Protein AF-A0A124GTF6-F1 (afdb_monomer)

Nearest PDB structures (foldseek):
  7wtx-assembly1_K  TM=6.155E-01  e=4.241E-01  Homo sapiens
  6mzf-assembly1_L  TM=5.228E-01  e=5.129E-01  Lachancea kluyveri NRRL Y-12651
  1z5h-assembly1_A  TM=6.023E-01  e=8.654E-01  Thermoplasma acidophilum
  7wtu-assembly1_K  TM=6.164E-01  e=1.266E+00  Homo sapiens
  4buj-assembly2_F  TM=3.694E-01  e=4.571E+00  Saccharomyces cerevisiae S288C

pLDDT: mean 88.96, std 11.16, range [51.25, 98.44]

Organism: Penicillium freii (NCBI:txid48697)

Structure (mmCIF, N/CA/C/O backbone):
data_AF-A0A124GTF6-F1
#
_entry.id   AF-A0A124GTF6-F1
#
loop_
_atom_site.group_PDB
_atom_site.id
_atom_site.type_symbol
_atom_site.label_atom_id
_atom_site.label_alt_id
_atom_site.label_comp_id
_atom_site.label_asym_id
_atom_site.label_entity_id
_atom_site.label_seq_id
_atom_site.pdbx_PDB_ins_code
_atom_site.Cartn_x
_atom_site.Cartn_y
_atom_site.Cartn_z
_atom_site.occupancy
_atom_site.B_iso_or_equiv
_atom_site.auth_seq_id
_atom_site.auth_comp_id
_atom_site.auth_asym_id
_atom_site.auth_atom_id
_atom_site.pdbx_PDB_model_num
ATOM 1 N N . MET A 1 1 ? 4.659 -17.874 -13.806 1.00 63.16 1 MET A N 1
ATOM 2 C CA . MET A 1 1 ? 4.445 -17.520 -15.227 1.00 63.16 1 MET A CA 1
ATOM 3 C C . MET A 1 1 ? 5.607 -16.663 -15.701 1.00 63.16 1 MET A C 1
ATOM 5 O O . MET A 1 1 ? 6.016 -15.785 -14.949 1.00 63.16 1 MET A O 1
ATOM 9 N N . VAL A 1 2 ? 6.122 -16.889 -16.915 1.00 73.25 2 VAL A N 1
ATOM 10 C CA . VAL A 1 2 ? 7.322 -16.196 -17.440 1.00 73.25 2 VAL A CA 1
ATOM 11 C C . VAL A 1 2 ? 7.150 -14.669 -17.423 1.00 73.25 2 VAL A C 1
ATOM 13 O O . VAL A 1 2 ? 7.979 -13.964 -16.869 1.00 73.25 2 VAL A O 1
ATOM 16 N N . PHE A 1 3 ? 5.992 -14.162 -17.856 1.00 76.75 3 PHE A N 1
ATOM 17 C CA . PHE A 1 3 ? 5.715 -12.721 -17.892 1.00 76.75 3 PHE A CA 1
ATOM 18 C C . PHE A 1 3 ? 5.770 -12.017 -16.520 1.00 76.75 3 PHE A C 1
ATOM 20 O O . PHE A 1 3 ? 6.395 -10.967 -16.383 1.00 76.75 3 PHE A O 1
ATOM 27 N N . LEU A 1 4 ? 5.160 -12.594 -15.474 1.00 75.25 4 LEU A N 1
ATOM 28 C CA . LEU A 1 4 ? 5.229 -12.031 -14.114 1.00 75.25 4 LEU A CA 1
ATOM 29 C C . LEU A 1 4 ? 6.653 -12.074 -13.549 1.00 75.25 4 LEU A C 1
ATOM 31 O O . LEU A 1 4 ? 7.034 -11.207 -12.758 1.00 75.25 4 LEU A O 1
ATOM 35 N N . GLN A 1 5 ? 7.439 -13.079 -13.939 1.00 78.56 5 GLN A N 1
ATOM 36 C CA . GLN A 1 5 ? 8.843 -13.188 -13.555 1.00 78.56 5 GLN A CA 1
ATOM 37 C C . GLN A 1 5 ? 9.682 -12.111 -14.245 1.00 78.56 5 GLN A C 1
ATOM 39 O O . GLN A 1 5 ? 10.441 -11.432 -13.555 1.00 78.56 5 GLN A O 1
ATOM 44 N N . ASP A 1 6 ? 9.483 -11.892 -15.545 1.00 82.50 6 ASP A N 1
ATOM 45 C CA . ASP A 1 6 ? 10.174 -10.858 -16.322 1.00 82.50 6 ASP A CA 1
ATOM 46 C C . ASP A 1 6 ? 9.870 -9.460 -15.778 1.00 82.50 6 ASP A C 1
ATOM 48 O O . ASP A 1 6 ? 10.782 -8.688 -15.485 1.00 82.50 6 ASP A O 1
ATOM 52 N N . ILE A 1 7 ? 8.592 -9.164 -15.523 1.00 78.69 7 ILE A N 1
ATOM 53 C CA . ILE A 1 7 ? 8.175 -7.904 -14.897 1.00 78.69 7 ILE A CA 1
ATOM 54 C C . ILE A 1 7 ? 8.783 -7.737 -13.507 1.00 78.69 7 ILE A C 1
ATOM 56 O O . ILE A 1 7 ? 9.235 -6.649 -13.156 1.00 78.69 7 ILE A O 1
ATOM 60 N N . SER A 1 8 ? 8.812 -8.803 -12.705 1.00 82.62 8 SER A N 1
ATOM 61 C CA . SER A 1 8 ? 9.432 -8.753 -11.378 1.00 82.62 8 SER A CA 1
ATOM 62 C C . SER A 1 8 ? 10.931 -8.452 -11.459 1.00 82.62 8 SER A C 1
ATOM 64 O O . SER A 1 8 ? 11.455 -7.764 -10.584 1.00 82.62 8 SER A O 1
ATOM 66 N N . THR A 1 9 ? 11.617 -8.957 -12.486 1.00 86.00 9 THR A N 1
ATOM 67 C CA . THR A 1 9 ? 13.033 -8.665 -12.754 1.00 86.00 9 THR A CA 1
ATOM 68 C C . THR A 1 9 ? 13.215 -7.202 -13.143 1.00 86.00 9 THR A C 1
ATOM 70 O O . THR A 1 9 ? 13.949 -6.488 -12.466 1.00 86.00 9 THR A O 1
ATOM 73 N N . VAL A 1 10 ? 12.453 -6.714 -14.130 1.00 81.19 10 VAL A N 1
ATOM 74 C CA . VAL A 1 10 ? 12.504 -5.307 -14.565 1.00 81.19 10 VAL A CA 1
ATOM 75 C C . VAL A 1 10 ? 12.216 -4.358 -13.404 1.00 81.19 10 VAL A C 1
ATOM 77 O O . VAL A 1 10 ? 12.938 -3.379 -13.223 1.00 81.19 10 VAL A O 1
ATOM 80 N N . LEU A 1 11 ? 11.200 -4.652 -12.587 1.00 80.38 11 LEU A N 1
ATOM 81 C CA . LEU A 1 11 ? 10.922 -3.882 -11.379 1.00 80.38 11 LEU A CA 1
ATOM 82 C C . LEU A 1 11 ? 12.146 -3.849 -10.472 1.00 80.38 11 LEU A C 1
ATOM 84 O O . LEU A 1 11 ? 12.614 -2.763 -10.150 1.00 80.38 11 LEU A O 1
ATOM 88 N N . SER A 1 12 ? 12.660 -5.023 -10.088 1.00 84.31 12 SER A N 1
ATOM 89 C CA . SER A 1 12 ? 13.793 -5.168 -9.169 1.00 84.31 12 SER A CA 1
ATOM 90 C C . SER A 1 12 ? 15.008 -4.347 -9.603 1.00 84.31 12 SER A C 1
ATOM 92 O O . SER A 1 12 ? 15.615 -3.680 -8.765 1.00 84.31 12 SER A O 1
ATOM 94 N N . ASP A 1 13 ? 15.321 -4.348 -10.896 1.00 86.50 13 ASP A N 1
ATOM 95 C CA . ASP A 1 13 ? 16.493 -3.659 -11.440 1.00 86.50 13 ASP A CA 1
ATOM 96 C C . ASP A 1 13 ? 16.327 -2.131 -11.436 1.00 86.50 13 ASP A C 1
ATOM 98 O O . ASP A 1 13 ? 17.307 -1.397 -11.325 1.00 86.50 13 ASP A O 1
ATOM 102 N N . ASN A 1 14 ? 15.086 -1.635 -11.478 1.00 82.06 14 ASN A N 1
ATOM 103 C CA . ASN A 1 14 ? 14.778 -0.215 -11.661 1.00 82.06 14 ASN A CA 1
ATOM 104 C C . ASN A 1 14 ? 14.181 0.480 -10.422 1.00 82.06 14 ASN A C 1
ATOM 106 O O . ASN A 1 14 ? 13.886 1.673 -10.476 1.00 82.06 14 ASN A O 1
ATOM 110 N N . LEU A 1 15 ? 14.031 -0.207 -9.27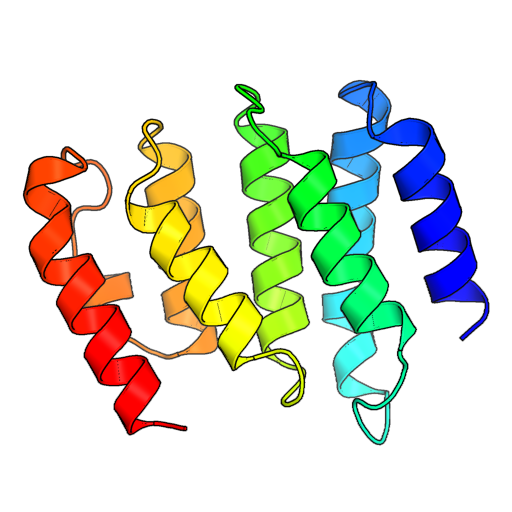7 1.00 80.75 15 LEU A N 1
ATOM 111 C CA . LEU A 1 15 ? 13.389 0.358 -8.070 1.00 80.75 15 LEU A CA 1
ATOM 112 C C . LEU A 1 15 ? 14.070 1.619 -7.502 1.00 80.75 15 LEU A C 1
ATOM 114 O O . LEU A 1 15 ? 13.468 2.346 -6.706 1.00 80.75 15 LEU A O 1
ATOM 118 N N . HIS A 1 16 ? 15.328 1.868 -7.854 1.00 83.44 16 HIS A N 1
ATOM 119 C CA . HIS A 1 16 ? 16.125 2.956 -7.296 1.00 83.44 16 HIS A CA 1
ATOM 120 C C . HIS A 1 16 ? 15.858 4.317 -7.964 1.00 83.44 16 HIS A C 1
ATOM 122 O O . HIS A 1 16 ? 16.064 5.342 -7.320 1.00 83.44 16 HIS A O 1
ATOM 128 N N . ASP A 1 17 ? 15.338 4.349 -9.194 1.00 87.94 17 ASP A N 1
ATOM 129 C CA . ASP A 1 17 ? 15.050 5.582 -9.937 1.00 87.94 17 ASP A CA 1
ATOM 130 C C . ASP A 1 17 ? 13.536 5.793 -10.072 1.00 87.94 17 ASP A C 1
ATOM 132 O O . ASP A 1 17 ? 12.835 4.993 -10.689 1.00 87.94 17 ASP A O 1
ATOM 136 N N . ASP A 1 18 ? 13.022 6.890 -9.508 1.00 86.62 18 ASP A N 1
ATOM 137 C CA . ASP A 1 18 ? 11.595 7.243 -9.545 1.00 86.62 18 ASP A CA 1
ATOM 138 C C . ASP A 1 18 ? 11.010 7.298 -10.961 1.00 86.62 18 ASP A C 1
ATOM 140 O O . ASP A 1 18 ? 9.850 6.927 -11.154 1.00 86.62 18 ASP A O 1
ATOM 144 N N . ARG A 1 19 ? 11.807 7.711 -11.954 1.00 87.94 19 ARG A N 1
ATOM 145 C CA . ARG A 1 19 ? 11.363 7.857 -13.350 1.00 87.94 19 ARG A CA 1
ATOM 146 C C . ARG A 1 19 ? 10.986 6.522 -13.982 1.00 87.94 19 ARG A C 1
ATOM 148 O O . ARG A 1 19 ? 10.169 6.500 -14.896 1.00 87.94 19 ARG A O 1
ATOM 155 N N . PHE A 1 20 ? 11.563 5.431 -13.486 1.00 85.75 20 PHE A N 1
ATOM 156 C CA . PHE A 1 20 ? 11.288 4.076 -13.956 1.00 85.75 20 PHE A CA 1
ATOM 157 C C . PHE A 1 20 ? 10.427 3.298 -12.962 1.00 85.75 20 PHE A C 1
ATOM 159 O O . PHE A 1 20 ? 9.491 2.610 -13.366 1.00 85.75 20 PHE A O 1
ATOM 166 N N . ALA A 1 21 ? 10.689 3.443 -11.661 1.00 85.25 21 ALA A N 1
ATOM 167 C CA . ALA A 1 21 ? 9.976 2.725 -10.615 1.00 85.25 21 ALA A CA 1
ATOM 168 C C . ALA A 1 21 ? 8.480 3.062 -10.594 1.00 85.25 21 ALA A C 1
ATOM 170 O O . ALA A 1 21 ? 7.667 2.151 -10.467 1.00 85.25 21 ALA A O 1
ATOM 171 N N . ILE A 1 22 ? 8.100 4.340 -10.733 1.00 91.06 22 ILE A N 1
ATOM 172 C CA . ILE A 1 22 ? 6.685 4.737 -10.671 1.00 91.06 22 ILE A CA 1
ATOM 173 C C . ILE A 1 22 ? 5.906 4.154 -11.860 1.00 91.06 22 ILE A C 1
ATOM 175 O O . ILE A 1 22 ? 4.981 3.379 -11.602 1.00 91.06 22 ILE A O 1
ATOM 179 N N . PRO A 1 23 ? 6.289 4.400 -13.134 1.00 90.19 23 PRO A N 1
ATOM 180 C CA . PRO A 1 23 ? 5.556 3.832 -14.266 1.00 90.19 23 PRO A CA 1
ATOM 181 C C . PRO A 1 23 ? 5.546 2.303 -14.264 1.00 90.19 23 PRO A C 1
ATOM 183 O O . PRO A 1 23 ? 4.534 1.698 -14.605 1.00 90.19 23 PRO A O 1
ATOM 186 N N . ALA A 1 24 ? 6.642 1.660 -13.846 1.00 87.62 24 ALA A N 1
ATOM 187 C CA . ALA A 1 24 ? 6.700 0.204 -13.779 1.00 87.62 24 ALA A CA 1
ATOM 188 C C . ALA A 1 24 ? 5.723 -0.360 -12.734 1.00 87.62 24 ALA A C 1
ATOM 190 O O . ALA A 1 24 ? 5.009 -1.319 -13.025 1.00 87.62 24 ALA A O 1
ATOM 191 N N . VAL A 1 25 ? 5.645 0.237 -11.538 1.00 89.25 25 VAL A N 1
ATOM 192 C CA . VAL A 1 25 ? 4.700 -0.188 -10.490 1.00 89.25 25 VAL A CA 1
ATOM 193 C C . VAL A 1 25 ? 3.251 0.070 -10.915 1.00 89.25 25 VAL A C 1
ATOM 195 O O . VAL A 1 25 ? 2.390 -0.774 -10.672 1.00 89.25 25 VAL A O 1
ATOM 198 N N . GLU A 1 26 ? 2.966 1.184 -11.592 1.00 91.06 26 GLU A N 1
ATOM 199 C CA . GLU A 1 26 ? 1.625 1.452 -12.131 1.00 91.06 26 GLU A CA 1
ATOM 200 C C . GLU A 1 26 ? 1.228 0.465 -13.229 1.00 91.06 26 GLU A C 1
ATOM 202 O O . GLU A 1 26 ? 0.109 -0.050 -13.222 1.00 91.06 26 GLU A O 1
ATOM 207 N N . PHE A 1 27 ? 2.151 0.146 -14.136 1.00 88.00 27 PHE A N 1
ATOM 208 C CA . PHE A 1 27 ? 1.922 -0.851 -15.176 1.00 88.00 27 PHE A CA 1
ATOM 209 C C . PHE A 1 27 ? 1.651 -2.235 -14.578 1.00 88.00 27 PHE A C 1
ATOM 211 O O . PHE A 1 27 ? 0.728 -2.927 -15.001 1.00 88.00 27 PHE A O 1
ATOM 218 N N . VAL A 1 28 ? 2.393 -2.613 -13.537 1.00 86.94 28 VAL A N 1
ATOM 219 C CA . VAL A 1 28 ? 2.137 -3.836 -12.770 1.00 86.94 28 VAL A CA 1
ATOM 220 C C . VAL A 1 28 ? 0.746 -3.834 -12.146 1.00 86.94 28 VAL A C 1
ATOM 222 O O . VAL A 1 28 ? 0.049 -4.841 -12.250 1.00 86.94 28 VAL A O 1
ATOM 225 N N . ALA A 1 29 ? 0.329 -2.729 -11.521 1.00 89.25 29 ALA A N 1
ATOM 226 C CA . ALA A 1 29 ? -1.008 -2.621 -10.941 1.00 89.25 29 ALA A CA 1
ATOM 227 C C . ALA A 1 29 ? -2.084 -2.861 -12.006 1.00 89.25 29 ALA A C 1
ATOM 229 O O . ALA A 1 29 ? -2.954 -3.705 -11.812 1.00 89.25 29 ALA A O 1
ATOM 230 N N . PHE A 1 30 ? -1.967 -2.179 -13.149 1.00 88.75 30 PHE A N 1
ATOM 231 C CA . PHE A 1 30 ? -2.882 -2.321 -14.281 1.00 88.75 30 PHE A CA 1
ATOM 232 C C . PHE A 1 30 ? -2.945 -3.759 -14.809 1.00 88.75 30 PHE A C 1
ATOM 234 O O . PHE A 1 30 ? -4.032 -4.296 -15.027 1.00 88.75 30 PHE A O 1
ATOM 241 N N . LEU A 1 31 ? -1.787 -4.398 -14.994 1.00 85.62 31 LEU A N 1
ATOM 242 C CA . LEU A 1 31 ? -1.717 -5.766 -15.495 1.00 85.62 31 LEU A CA 1
ATOM 243 C C . LEU A 1 31 ? -2.361 -6.756 -14.534 1.00 85.62 31 LEU A C 1
ATOM 245 O O . LEU A 1 31 ? -3.170 -7.565 -14.966 1.00 85.62 31 LEU A O 1
ATOM 249 N N . ILE A 1 32 ? -2.027 -6.691 -13.243 1.00 82.50 32 ILE A N 1
ATOM 250 C CA . ILE A 1 32 ? -2.619 -7.583 -12.241 1.00 82.50 32 ILE 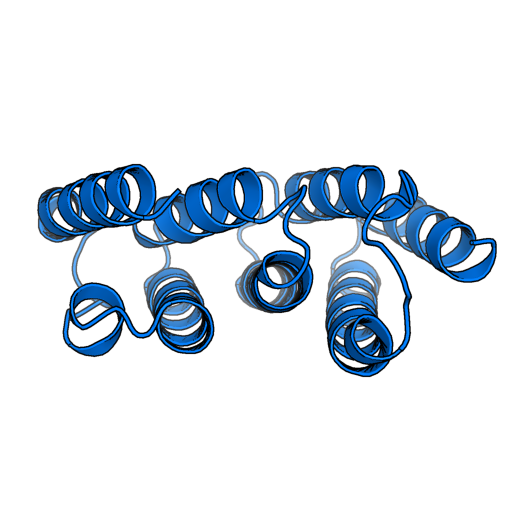A CA 1
ATOM 251 C C . ILE A 1 32 ? -4.136 -7.378 -12.198 1.00 82.50 32 ILE A C 1
ATOM 253 O O . ILE A 1 32 ? -4.880 -8.356 -12.237 1.00 82.50 32 ILE A O 1
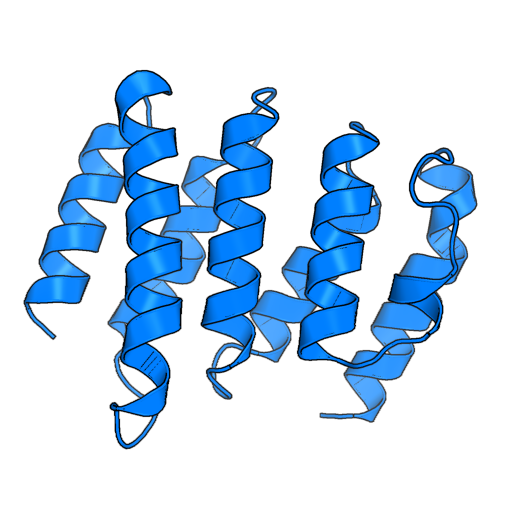ATOM 257 N N . ASP A 1 33 ? -4.594 -6.125 -12.159 1.00 83.75 33 ASP A N 1
ATOM 258 C CA . ASP A 1 33 ? -6.017 -5.795 -12.066 1.00 83.75 33 ASP A CA 1
ATOM 259 C C . ASP A 1 33 ? -6.818 -6.302 -13.276 1.00 83.75 33 ASP A 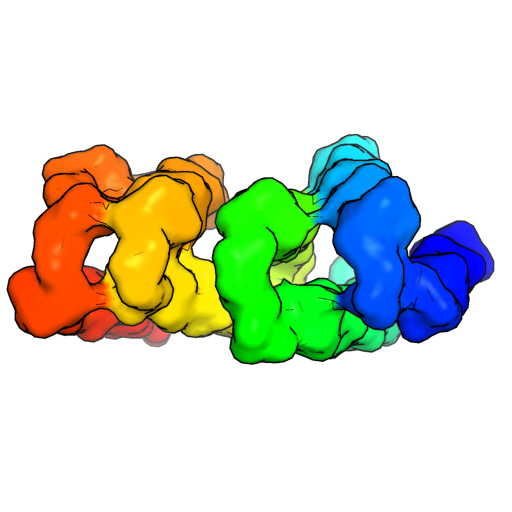C 1
ATOM 261 O O . ASP A 1 33 ? -7.939 -6.784 -13.121 1.00 83.75 33 ASP A O 1
ATOM 265 N N . SER A 1 34 ? -6.203 -6.279 -14.462 1.00 81.31 34 SER A N 1
ATOM 266 C CA . SER A 1 34 ? -6.793 -6.779 -15.711 1.00 81.31 34 SER A CA 1
ATOM 267 C C . SER A 1 34 ? -6.705 -8.303 -15.868 1.00 81.31 34 SER A C 1
ATOM 269 O O . SER A 1 34 ? -7.448 -8.880 -16.660 1.00 81.31 34 SER A O 1
ATOM 271 N N . TYR A 1 35 ? -5.779 -8.962 -15.165 1.00 71.12 35 TYR A N 1
ATOM 272 C CA . TYR A 1 35 ? -5.385 -10.351 -15.436 1.00 71.12 35 TYR A CA 1
ATOM 273 C C . TYR A 1 35 ? -5.826 -11.351 -14.357 1.00 71.12 35 TYR A C 1
ATOM 275 O O . TYR A 1 35 ? -6.086 -12.508 -14.685 1.00 71.12 35 TYR A O 1
ATOM 283 N N . ILE A 1 36 ? -5.973 -10.934 -13.089 1.00 65.75 36 ILE A N 1
ATOM 284 C CA . ILE A 1 36 ? -6.455 -11.807 -11.995 1.00 65.75 36 ILE A CA 1
ATOM 285 C C . ILE A 1 36 ? -7.773 -12.532 -12.324 1.00 65.75 36 ILE A C 1
ATOM 287 O O . ILE A 1 36 ? -7.847 -13.722 -12.017 1.00 65.75 36 ILE A O 1
ATOM 291 N N . PRO A 1 37 ? -8.783 -11.915 -12.976 1.00 60.44 37 PRO A N 1
ATOM 292 C CA . PRO A 1 37 ? -10.041 -12.604 -13.283 1.00 60.44 37 PRO A CA 1
ATOM 293 C C . PRO A 1 37 ? -9.899 -13.837 -14.195 1.00 60.44 37 PRO A C 1
ATOM 295 O O . PRO A 1 37 ? -10.863 -14.576 -14.370 1.00 60.44 37 PRO A O 1
ATOM 298 N N . VAL A 1 38 ? -8.726 -14.046 -14.805 1.00 59.62 38 VAL A N 1
ATOM 299 C CA . VAL A 1 38 ? -8.479 -15.061 -15.841 1.00 59.62 38 VAL A CA 1
ATOM 300 C C . VAL A 1 38 ? -7.611 -16.225 -15.334 1.00 59.62 38 VAL A C 1
ATOM 302 O O . VAL A 1 38 ? -7.485 -17.229 -16.032 1.00 59.62 38 VAL A O 1
ATOM 305 N N . ILE A 1 39 ? -7.022 -16.145 -14.131 1.00 57.81 39 ILE A N 1
ATOM 306 C CA . ILE A 1 39 ? -6.154 -17.211 -13.601 1.00 57.81 39 ILE A CA 1
ATOM 307 C C . ILE A 1 39 ? -6.963 -18.171 -12.715 1.00 57.81 39 ILE A C 1
ATOM 309 O O . ILE A 1 39 ? -7.433 -17.764 -11.651 1.00 57.81 39 ILE A O 1
ATOM 313 N N . PRO A 1 40 ? -7.063 -19.461 -13.079 1.00 52.16 40 PRO A N 1
ATOM 314 C CA . PRO A 1 40 ? -7.518 -20.494 -12.163 1.00 52.16 40 PRO A CA 1
ATOM 315 C C . PRO A 1 40 ? -6.447 -20.697 -11.083 1.00 52.16 40 PRO A C 1
ATOM 317 O O . PRO A 1 40 ? -5.307 -21.025 -11.399 1.00 52.16 40 PRO A O 1
ATOM 320 N N . GLU A 1 41 ? -6.833 -20.504 -9.825 1.00 55.16 41 GLU A N 1
ATOM 321 C CA . GLU A 1 41 ? -6.065 -20.809 -8.609 1.00 55.16 41 GLU A CA 1
ATOM 322 C C . GLU A 1 41 ? -4.830 -19.920 -8.337 1.00 55.16 41 GLU A C 1
ATOM 324 O O . GLU A 1 41 ? -3.778 -19.991 -8.973 1.00 55.16 41 GLU A O 1
ATOM 329 N N . GLY A 1 42 ? -4.953 -19.083 -7.298 1.00 56.62 42 GLY A N 1
ATOM 330 C CA . GLY A 1 42 ? -3.949 -18.145 -6.783 1.00 56.62 42 GLY A CA 1
ATOM 331 C C . GLY A 1 42 ? -2.731 -18.789 -6.105 1.00 56.62 42 GLY A C 1
ATOM 332 O O . GLY A 1 42 ? -2.397 -18.438 -4.968 1.00 56.62 42 GLY A O 1
ATOM 333 N N . LEU A 1 43 ? -2.057 -19.708 -6.803 1.00 60.16 43 LEU A N 1
ATOM 334 C CA . LEU A 1 43 ? -0.888 -20.449 -6.320 1.00 60.16 43 LEU A CA 1
ATOM 335 C C . LEU A 1 43 ? 0.446 -20.062 -6.978 1.00 60.16 43 LEU A C 1
ATOM 337 O O . LEU A 1 43 ? 1.469 -20.622 -6.586 1.00 60.16 43 LEU A O 1
ATOM 341 N N . ASP A 1 44 ? 0.496 -19.122 -7.934 1.00 74.81 44 ASP A N 1
ATOM 342 C CA . ASP A 1 44 ? 1.782 -18.727 -8.533 1.00 74.81 44 ASP A CA 1
ATOM 343 C C . ASP A 1 44 ? 2.665 -18.000 -7.489 1.00 74.81 44 ASP A C 1
ATOM 345 O O . ASP A 1 44 ? 2.339 -16.877 -7.076 1.00 74.81 44 ASP A O 1
ATOM 349 N N . PRO A 1 45 ? 3.822 -18.573 -7.085 1.00 78.94 45 PRO A N 1
ATOM 350 C CA . PRO A 1 45 ? 4.728 -17.956 -6.110 1.00 78.94 45 PRO A CA 1
ATOM 351 C C . PRO A 1 45 ? 5.218 -16.560 -6.528 1.00 78.94 45 PRO A C 1
ATOM 353 O O . PRO A 1 45 ? 5.668 -15.769 -5.689 1.00 78.94 45 PRO A O 1
ATOM 356 N N . SER A 1 46 ? 5.113 -16.232 -7.819 1.00 83.12 46 SER A N 1
ATOM 357 C CA . SER A 1 46 ? 5.476 -14.934 -8.385 1.00 83.12 46 SER A CA 1
ATOM 358 C C . SER A 1 46 ? 4.678 -13.784 -7.762 1.00 83.12 46 SER A C 1
ATOM 360 O O . SER A 1 46 ? 5.250 -12.716 -7.550 1.00 83.12 46 SER A O 1
ATOM 362 N N . PHE A 1 47 ? 3.413 -13.986 -7.368 1.00 87.25 47 PHE A N 1
ATOM 363 C CA . PHE A 1 47 ? 2.619 -12.927 -6.727 1.00 87.25 47 PHE A CA 1
ATOM 364 C C . PHE A 1 47 ? 3.131 -12.570 -5.327 1.00 87.25 47 PHE A C 1
ATOM 366 O O . PHE A 1 47 ? 3.192 -11.395 -4.963 1.00 87.25 47 PHE A O 1
ATOM 373 N N . ARG A 1 48 ? 3.587 -13.559 -4.549 1.00 89.44 48 ARG A N 1
ATOM 374 C CA . ARG A 1 48 ? 4.208 -13.314 -3.235 1.00 89.44 48 ARG A CA 1
ATOM 375 C C . ARG A 1 48 ? 5.545 -12.584 -3.370 1.00 89.44 48 ARG A C 1
ATOM 377 O O . ARG A 1 48 ? 5.839 -11.671 -2.588 1.00 89.44 48 ARG A O 1
ATOM 384 N N . LYS A 1 49 ? 6.349 -12.957 -4.374 1.00 89.56 49 LYS A N 1
ATOM 385 C CA . LYS A 1 49 ? 7.581 -12.231 -4.723 1.00 89.56 49 LYS A CA 1
ATOM 386 C C . LYS A 1 49 ? 7.257 -10.779 -5.080 1.00 89.56 49 LYS A C 1
ATOM 388 O O . LYS A 1 49 ? 7.906 -9.870 -4.564 1.00 89.56 49 LYS A O 1
ATOM 393 N N . LEU A 1 50 ? 6.226 -10.563 -5.890 1.00 90.06 50 LEU A N 1
ATOM 394 C CA . LEU A 1 50 ? 5.790 -9.241 -6.321 1.00 90.06 50 LEU A CA 1
ATOM 395 C C . LEU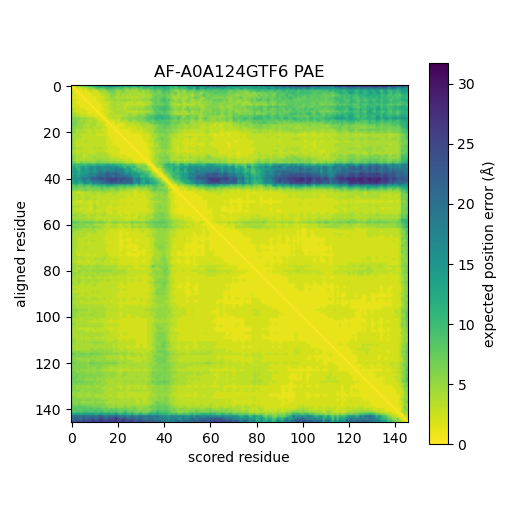 A 1 50 ? 5.304 -8.373 -5.158 1.00 90.06 50 LEU A C 1
ATOM 397 O O . LEU A 1 50 ? 5.759 -7.241 -5.020 1.00 90.06 50 LEU A O 1
ATOM 401 N N . PHE A 1 51 ? 4.487 -8.923 -4.255 1.00 93.06 51 PHE A N 1
ATOM 402 C CA . PHE A 1 51 ? 4.080 -8.242 -3.022 1.00 93.06 51 PHE A CA 1
ATOM 403 C C . PHE A 1 51 ? 5.291 -7.720 -2.229 1.00 93.06 51 PHE A C 1
ATOM 405 O O . PHE A 1 51 ? 5.326 -6.557 -1.817 1.00 93.06 51 PHE A O 1
ATOM 412 N N . THR A 1 52 ? 6.324 -8.555 -2.085 1.00 93.56 52 THR A N 1
ATOM 413 C CA . THR A 1 52 ? 7.570 -8.194 -1.392 1.00 93.56 52 THR A CA 1
ATOM 414 C C . THR A 1 52 ? 8.367 -7.129 -2.153 1.00 93.56 52 THR A C 1
ATOM 416 O O . THR A 1 52 ? 8.911 -6.208 -1.542 1.00 93.56 52 THR A O 1
ATOM 419 N N . LEU A 1 53 ? 8.445 -7.220 -3.483 1.00 92.19 53 LEU A N 1
ATOM 420 C CA . LEU A 1 53 ? 9.126 -6.221 -4.315 1.00 92.19 53 LEU A CA 1
ATOM 421 C C . LEU A 1 53 ? 8.454 -4.852 -4.219 1.00 92.19 53 LEU A C 1
ATOM 423 O O . LEU A 1 53 ? 9.147 -3.855 -4.044 1.00 92.19 53 LEU A O 1
ATOM 427 N N . VAL A 1 54 ? 7.122 -4.799 -4.235 1.00 93.56 54 VAL A N 1
ATOM 428 C CA . VAL A 1 54 ? 6.373 -3.547 -4.062 1.00 93.56 54 VAL A CA 1
ATOM 429 C C . VAL A 1 54 ? 6.642 -2.950 -2.681 1.00 93.56 54 VAL A C 1
ATOM 431 O O . VAL A 1 54 ? 6.902 -1.756 -2.578 1.00 93.56 54 VAL A O 1
ATOM 434 N N . GLN A 1 55 ? 6.669 -3.763 -1.617 1.00 94.44 55 GLN A N 1
ATOM 435 C CA . GLN A 1 55 ? 7.055 -3.285 -0.279 1.00 94.44 55 GLN A CA 1
ATOM 436 C C . GLN A 1 55 ? 8.460 -2.670 -0.251 1.00 94.44 55 GLN A C 1
ATOM 438 O O . GLN A 1 55 ? 8.664 -1.656 0.415 1.00 94.44 55 GLN A O 1
ATOM 443 N N . LYS A 1 56 ? 9.418 -3.266 -0.970 1.00 91.44 56 LYS A N 1
ATOM 444 C CA . LYS A 1 56 ? 10.777 -2.724 -1.108 1.00 91.44 56 LYS A CA 1
ATOM 445 C C . LYS A 1 56 ? 10.795 -1.437 -1.932 1.00 91.44 56 LYS A C 1
ATOM 447 O O . LYS A 1 56 ? 11.499 -0.507 -1.556 1.00 91.44 56 LYS A O 1
ATOM 452 N N . ALA A 1 57 ? 10.002 -1.366 -3.001 1.00 88.44 57 ALA A N 1
ATOM 453 C CA . ALA A 1 57 ? 9.956 -0.233 -3.922 1.00 88.44 57 ALA A CA 1
ATOM 454 C C . ALA A 1 57 ? 9.666 1.089 -3.209 1.00 88.44 57 ALA A C 1
ATOM 456 O O . ALA A 1 57 ? 10.290 2.103 -3.512 1.00 88.44 57 ALA A O 1
ATOM 457 N N . HIS A 1 58 ? 8.752 1.088 -2.237 1.00 91.62 58 HIS A N 1
ATOM 458 C CA . HIS A 1 58 ? 8.387 2.299 -1.497 1.00 91.62 58 HIS A CA 1
ATOM 459 C C . HIS A 1 58 ? 8.961 2.372 -0.079 1.00 91.62 58 HIS A C 1
ATOM 461 O O . HIS A 1 58 ? 8.618 3.288 0.669 1.00 91.62 58 HIS A O 1
ATOM 467 N N . PHE A 1 59 ? 9.851 1.454 0.310 1.00 90.75 59 PHE A N 1
ATOM 468 C CA . PHE A 1 59 ? 10.431 1.463 1.651 1.00 90.75 59 PHE A CA 1
ATOM 469 C C . PHE A 1 59 ? 11.124 2.802 1.941 1.00 90.75 59 PHE A C 1
ATOM 471 O O . PHE A 1 59 ? 12.094 3.166 1.281 1.00 90.75 59 PHE A O 1
ATOM 478 N N . ARG A 1 60 ? 10.615 3.531 2.946 1.00 88.44 60 ARG A N 1
ATOM 479 C CA . ARG A 1 60 ? 11.072 4.883 3.331 1.00 88.44 60 ARG A CA 1
ATOM 480 C C . ARG A 1 60 ? 11.017 5.919 2.196 1.00 88.44 60 ARG A C 1
ATOM 482 O O . ARG A 1 60 ? 11.684 6.946 2.285 1.00 88.44 60 ARG A O 1
ATOM 489 N N . SER A 1 61 ? 10.232 5.677 1.148 1.00 91.00 61 SER A N 1
ATOM 490 C CA . SER A 1 61 ? 10.064 6.649 0.072 1.00 91.00 61 SER A CA 1
ATOM 491 C C . SER A 1 61 ? 9.294 7.870 0.572 1.00 91.00 61 SER A C 1
ATOM 493 O O . SER A 1 61 ? 8.261 7.739 1.225 1.00 91.00 61 SER A O 1
ATOM 495 N N . ALA A 1 62 ? 9.787 9.063 0.240 1.00 93.25 62 ALA A N 1
ATOM 496 C CA . ALA A 1 62 ? 9.053 10.314 0.420 1.00 93.25 62 ALA A CA 1
ATOM 497 C C . ALA A 1 62 ? 8.222 10.688 -0.826 1.00 93.25 62 ALA A C 1
ATOM 499 O O . ALA A 1 62 ? 7.517 11.696 -0.820 1.00 93.25 62 ALA A O 1
ATOM 500 N N . ASN A 1 63 ? 8.304 9.897 -1.900 1.00 95.50 63 ASN A N 1
ATOM 501 C CA . ASN A 1 63 ? 7.618 10.176 -3.153 1.00 95.50 63 ASN A CA 1
ATOM 502 C C . ASN A 1 63 ? 6.162 9.690 -3.083 1.00 95.50 63 ASN A C 1
ATOM 504 O O . ASN A 1 63 ? 5.889 8.488 -3.071 1.00 95.50 63 ASN A O 1
ATOM 508 N N . ILE A 1 64 ? 5.221 10.637 -3.046 1.00 96.44 64 ILE A N 1
ATOM 509 C CA . ILE A 1 64 ? 3.785 10.347 -2.933 1.00 96.44 64 ILE A CA 1
ATOM 510 C C . ILE A 1 64 ? 3.285 9.527 -4.126 1.00 96.44 64 ILE A C 1
ATOM 512 O O . ILE A 1 64 ? 2.570 8.554 -3.912 1.00 96.44 64 ILE A O 1
ATOM 516 N N . ALA A 1 65 ? 3.703 9.848 -5.354 1.00 95.75 65 ALA A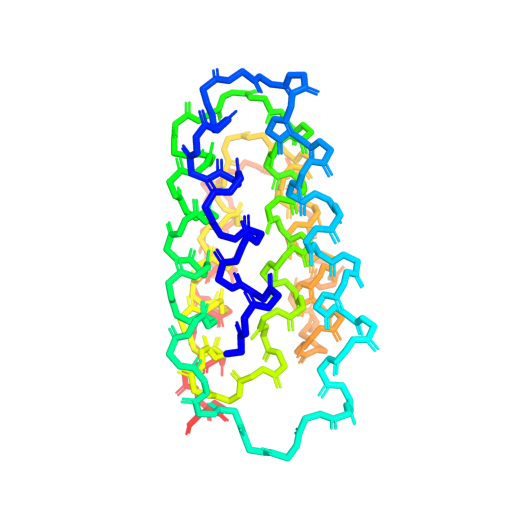 N 1
ATOM 517 C CA . ALA A 1 65 ? 3.265 9.119 -6.545 1.00 95.75 65 ALA A CA 1
ATOM 518 C C . ALA A 1 65 ? 3.724 7.652 -6.511 1.00 95.75 65 ALA A C 1
ATOM 520 O O . ALA A 1 65 ? 2.963 6.751 -6.856 1.00 95.75 65 ALA A O 1
ATOM 521 N N . ARG A 1 66 ? 4.936 7.389 -6.003 1.00 94.75 66 ARG A N 1
ATOM 522 C CA . ARG A 1 66 ? 5.428 6.019 -5.797 1.00 94.75 66 ARG A CA 1
ATOM 523 C C . ARG A 1 66 ? 4.592 5.252 -4.766 1.00 94.75 66 ARG A C 1
ATOM 525 O O . ARG A 1 66 ? 4.302 4.072 -4.961 1.00 94.75 66 ARG A O 1
ATOM 532 N N . LEU A 1 67 ? 4.211 5.908 -3.671 1.00 97.00 67 LEU A N 1
ATOM 533 C CA . LEU A 1 67 ? 3.366 5.315 -2.630 1.00 97.00 67 LEU A CA 1
ATOM 534 C C . LEU A 1 67 ? 1.949 5.030 -3.147 1.00 97.00 67 LEU A C 1
ATOM 536 O O . LEU A 1 67 ? 1.438 3.937 -2.920 1.00 97.00 67 LEU A O 1
ATOM 540 N N . GLU A 1 68 ? 1.344 5.965 -3.883 1.00 97.00 68 GLU A N 1
ATOM 541 C CA . GLU A 1 68 ? 0.033 5.782 -4.523 1.00 97.00 68 GLU A CA 1
ATOM 542 C C . GLU A 1 68 ? 0.063 4.631 -5.540 1.00 97.00 68 GLU A C 1
ATOM 544 O O . GLU A 1 68 ? -0.820 3.774 -5.527 1.00 97.00 68 GLU A O 1
ATOM 549 N N . ALA A 1 69 ? 1.111 4.535 -6.366 1.00 95.31 69 ALA A N 1
ATOM 550 C CA . ALA A 1 69 ? 1.290 3.414 -7.289 1.00 95.31 69 ALA A CA 1
ATOM 551 C C . ALA A 1 69 ? 1.344 2.066 -6.548 1.00 95.31 69 ALA A C 1
ATOM 553 O O . ALA A 1 69 ? 0.697 1.100 -6.954 1.00 95.31 69 ALA A O 1
ATOM 554 N N . ALA A 1 70 ? 2.053 2.001 -5.416 1.00 96.31 70 ALA A N 1
ATOM 555 C CA . ALA A 1 70 ? 2.102 0.796 -4.592 1.00 96.31 70 ALA A CA 1
ATOM 556 C C . ALA A 1 70 ? 0.735 0.425 -3.989 1.00 96.31 70 ALA A C 1
ATOM 558 O O . ALA A 1 70 ? 0.404 -0.760 -3.937 1.00 96.31 70 ALA A O 1
ATOM 559 N N . VAL A 1 71 ? -0.067 1.412 -3.567 1.00 97.44 71 VAL A N 1
ATOM 560 C CA . VAL A 1 71 ? -1.440 1.187 -3.078 1.00 97.44 71 VAL A CA 1
ATOM 561 C C . VAL A 1 71 ? -2.299 0.517 -4.151 1.00 97.44 71 VAL A C 1
ATOM 563 O O . VAL A 1 71 ? -2.983 -0.456 -3.838 1.00 97.44 71 VAL A O 1
ATOM 566 N N . LYS A 1 72 ? -2.208 0.955 -5.415 1.00 96.00 72 LYS A N 1
ATOM 567 C CA . LYS A 1 72 ? -2.933 0.328 -6.537 1.00 96.00 72 LYS A CA 1
ATOM 568 C C . LYS A 1 72 ? -2.553 -1.147 -6.708 1.00 96.00 72 LYS A C 1
ATOM 570 O O . LYS A 1 72 ? -3.429 -1.994 -6.863 1.00 96.00 72 LYS A O 1
ATOM 575 N N . VAL A 1 73 ? -1.258 -1.477 -6.621 1.00 94.81 73 VAL A N 1
ATOM 576 C CA . VAL A 1 73 ? -0.813 -2.881 -6.689 1.00 94.81 73 VAL A CA 1
ATOM 577 C C . VAL A 1 73 ? -1.371 -3.692 -5.520 1.00 94.81 73 VAL A C 1
ATOM 579 O O . VAL A 1 73 ? -1.816 -4.819 -5.719 1.00 94.81 73 VAL A O 1
ATOM 582 N N . TYR A 1 74 ? -1.375 -3.138 -4.305 1.00 96.06 74 TYR A N 1
ATOM 583 C CA . TYR A 1 74 ? -1.972 -3.809 -3.151 1.00 96.06 74 TYR A CA 1
ATOM 584 C C . TYR A 1 74 ? -3.465 -4.063 -3.345 1.00 96.06 74 TYR A C 1
ATOM 586 O O . TYR A 1 74 ? -3.901 -5.189 -3.132 1.00 96.06 74 TYR A O 1
ATOM 594 N N . ALA A 1 75 ? -4.226 -3.085 -3.831 1.00 94.31 75 ALA A N 1
ATOM 595 C CA . ALA A 1 75 ? -5.641 -3.276 -4.130 1.00 94.31 75 ALA A CA 1
ATOM 596 C C . ALA A 1 75 ? -5.867 -4.451 -5.095 1.00 94.31 75 ALA A C 1
ATOM 598 O O . ALA A 1 75 ? -6.686 -5.326 -4.814 1.00 94.31 75 ALA A O 1
ATOM 599 N N . ALA A 1 76 ? -5.077 -4.536 -6.169 1.00 91.94 76 ALA A N 1
ATOM 600 C CA . ALA A 1 76 ? -5.152 -5.644 -7.116 1.00 91.94 76 ALA A CA 1
ATOM 601 C C . ALA A 1 76 ? -4.781 -6.991 -6.458 1.00 91.94 76 ALA A C 1
ATOM 603 O O . ALA A 1 76 ? -5.529 -7.962 -6.556 1.00 91.94 76 ALA A O 1
ATOM 604 N N . LEU A 1 77 ? -3.676 -7.046 -5.703 1.00 91.75 77 LEU A N 1
ATOM 605 C CA . LEU A 1 77 ? -3.229 -8.260 -5.003 1.00 91.75 77 LEU A CA 1
ATOM 606 C C . LEU A 1 77 ? -4.187 -8.726 -3.892 1.00 91.75 77 LEU A C 1
ATOM 608 O O . LEU A 1 77 ? -4.146 -9.897 -3.524 1.00 91.75 77 LEU A O 1
ATOM 612 N N . SER A 1 78 ? -5.050 -7.853 -3.362 1.00 92.19 78 SER A N 1
ATOM 613 C CA . SER A 1 78 ? -6.032 -8.208 -2.320 1.00 92.19 78 SER A CA 1
ATOM 614 C C . SER A 1 78 ? -7.100 -9.203 -2.795 1.00 92.19 78 SER A C 1
ATOM 616 O O . SER A 1 78 ? -7.770 -9.827 -1.972 1.00 92.19 78 SER A O 1
ATOM 618 N N . ARG A 1 79 ? -7.249 -9.351 -4.118 1.00 87.50 79 ARG A N 1
ATOM 619 C CA . ARG A 1 79 ? -8.156 -10.303 -4.773 1.00 87.50 79 ARG A CA 1
ATOM 620 C C . ARG A 1 79 ? -7.573 -11.719 -4.857 1.00 87.50 79 ARG A C 1
ATOM 622 O O . ARG A 1 79 ? -8.234 -12.617 -5.357 1.00 87.50 79 ARG A O 1
ATOM 629 N N . ILE A 1 80 ? -6.330 -11.910 -4.411 1.00 87.50 80 ILE A N 1
ATOM 630 C CA . ILE A 1 80 ? -5.675 -13.215 -4.327 1.00 87.50 80 ILE A CA 1
ATOM 631 C C . ILE A 1 80 ? -5.774 -13.696 -2.881 1.00 87.50 80 ILE A C 1
ATOM 633 O O . ILE A 1 80 ? -5.080 -13.164 -2.012 1.00 87.50 80 ILE A O 1
ATOM 637 N N . ASP A 1 81 ? -6.583 -14.726 -2.631 1.00 87.19 81 ASP A N 1
ATOM 638 C CA . ASP A 1 81 ? -6.879 -15.226 -1.278 1.00 87.19 81 ASP A CA 1
ATOM 639 C C . ASP A 1 81 ? -5.614 -15.498 -0.452 1.00 87.19 81 ASP A C 1
ATOM 641 O O . ASP A 1 81 ? -5.481 -15.032 0.677 1.00 87.19 81 ASP A O 1
ATOM 645 N N . SER A 1 82 ? -4.608 -16.145 -1.050 1.00 87.62 82 SER A N 1
ATOM 646 C CA . SER A 1 82 ? -3.344 -16.495 -0.379 1.00 87.62 82 SER A CA 1
ATOM 647 C C . SER A 1 82 ? -2.468 -15.294 0.028 1.00 87.62 82 SER A C 1
ATOM 649 O O . SER A 1 82 ? -1.472 -15.460 0.749 1.00 87.62 82 SER A O 1
ATOM 651 N N . LEU A 1 83 ? -2.802 -14.085 -0.438 1.00 90.88 83 LEU A N 1
ATOM 652 C CA . LEU A 1 83 ? -2.122 -12.828 -0.114 1.00 90.88 83 LEU A CA 1
ATOM 653 C C . LEU A 1 83 ? -3.014 -11.822 0.615 1.00 90.88 83 LEU A C 1
ATOM 655 O O . LEU A 1 83 ? -2.471 -10.872 1.190 1.00 90.88 83 LEU A O 1
ATOM 659 N N . ARG A 1 84 ? -4.337 -12.018 0.602 1.00 92.31 84 ARG A N 1
ATOM 660 C CA . ARG A 1 84 ? -5.334 -11.041 1.045 1.00 92.31 84 ARG A CA 1
ATOM 661 C C . ARG A 1 84 ? -5.030 -10.489 2.434 1.00 92.31 84 ARG A C 1
ATOM 663 O O . ARG A 1 84 ? -4.854 -9.281 2.565 1.00 92.31 84 ARG A O 1
ATOM 670 N N . ASP A 1 85 ? -4.820 -11.342 3.430 1.00 93.50 85 ASP A N 1
ATOM 671 C CA . ASP A 1 85 ? -4.540 -10.906 4.808 1.00 93.50 85 ASP A CA 1
ATOM 672 C C . ASP A 1 85 ? -3.280 -10.043 4.917 1.00 93.50 85 ASP A C 1
ATOM 674 O O . ASP A 1 85 ? -3.249 -9.004 5.585 1.00 93.50 85 ASP A O 1
ATOM 678 N N . GLY A 1 86 ? -2.211 -10.458 4.232 1.00 94.75 86 GLY A N 1
ATOM 679 C CA . GLY A 1 86 ? -0.943 -9.732 4.222 1.00 94.75 86 GLY A CA 1
ATOM 680 C C . GLY A 1 86 ? -1.076 -8.365 3.554 1.00 94.75 86 GLY A C 1
ATOM 681 O O . GLY A 1 86 ? -0.501 -7.377 4.027 1.00 94.75 86 GLY A O 1
ATOM 682 N N . VAL A 1 87 ? -1.857 -8.307 2.479 1.00 95.62 87 VAL A N 1
ATOM 683 C CA . VAL A 1 87 ? -2.163 -7.091 1.728 1.00 95.62 87 VAL A CA 1
ATOM 684 C C . VAL A 1 87 ? -3.025 -6.139 2.556 1.00 95.62 87 VAL A C 1
ATOM 686 O O . VAL A 1 87 ? -2.626 -4.987 2.735 1.00 95.62 87 VAL A O 1
ATOM 689 N N . LEU A 1 88 ? -4.135 -6.611 3.129 1.00 96.75 88 LEU A N 1
ATOM 690 C CA . LEU A 1 88 ? -5.017 -5.802 3.974 1.00 96.75 88 LEU A CA 1
ATOM 691 C C . LEU A 1 88 ? -4.257 -5.253 5.180 1.00 96.75 88 LEU A C 1
ATOM 693 O O . LEU A 1 88 ? -4.263 -4.047 5.422 1.00 96.75 88 LEU A O 1
ATOM 697 N N . LYS A 1 89 ? -3.470 -6.091 5.867 1.00 96.56 89 LYS A N 1
ATOM 698 C CA . LYS A 1 89 ? -2.594 -5.643 6.960 1.00 96.56 89 LYS A CA 1
ATOM 699 C C . LYS A 1 89 ? -1.633 -4.540 6.515 1.00 96.56 89 LYS A C 1
ATOM 701 O O . LYS A 1 89 ? -1.380 -3.597 7.273 1.00 96.56 89 LYS A O 1
ATOM 706 N N . LYS A 1 90 ? -1.081 -4.639 5.301 1.00 97.44 90 LYS A N 1
ATOM 707 C CA . LYS A 1 90 ? -0.176 -3.622 4.760 1.00 97.44 90 LYS A CA 1
ATOM 708 C C . LYS A 1 90 ? -0.910 -2.316 4.451 1.00 97.44 90 LYS A C 1
ATOM 710 O O . LYS A 1 90 ? -0.400 -1.265 4.843 1.00 97.44 90 LYS A O 1
ATOM 715 N N . MET A 1 91 ? -2.069 -2.376 3.797 1.00 97.56 91 MET A N 1
ATOM 716 C CA . MET A 1 91 ? -2.883 -1.206 3.446 1.00 97.56 91 MET A CA 1
ATOM 717 C C . MET A 1 91 ? -3.415 -0.493 4.691 1.00 97.56 91 MET A C 1
ATOM 719 O O . MET A 1 91 ? -3.247 0.717 4.812 1.00 97.56 91 MET A O 1
ATOM 723 N N . THR A 1 92 ? -3.912 -1.231 5.686 1.00 97.81 92 THR A N 1
ATOM 724 C CA . THR A 1 92 ? -4.346 -0.666 6.974 1.00 97.81 92 THR A CA 1
ATOM 725 C C . THR A 1 92 ? -3.196 0.025 7.711 1.00 97.81 92 THR A C 1
ATOM 727 O O . THR A 1 92 ? -3.392 1.036 8.379 1.00 97.81 92 THR A O 1
ATOM 730 N N . GLY A 1 93 ? -1.958 -0.456 7.559 1.00 96.88 93 GLY A N 1
ATOM 731 C CA . GLY A 1 93 ? -0.775 0.243 8.070 1.00 96.88 93 GLY A CA 1
ATOM 732 C C . GLY A 1 93 ? -0.498 1.589 7.383 1.00 96.88 93 GLY A C 1
ATOM 733 O O . GLY A 1 93 ? 0.015 2.505 8.027 1.00 96.88 93 GLY A O 1
ATOM 734 N N . LEU A 1 94 ? -0.849 1.734 6.100 1.00 97.56 94 LEU A N 1
ATOM 735 C CA . LEU A 1 94 ? -0.682 2.984 5.345 1.00 97.56 94 LEU A CA 1
ATOM 736 C C . LEU A 1 94 ? -1.677 4.071 5.770 1.00 97.56 94 LEU A C 1
ATOM 738 O O . LEU A 1 94 ? -1.391 5.248 5.571 1.00 97.56 94 LEU A O 1
ATOM 742 N N 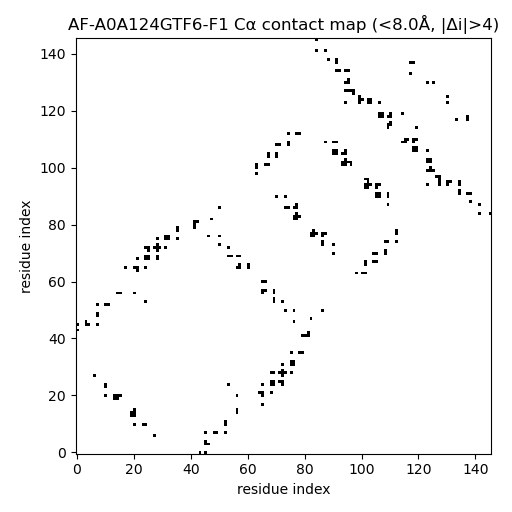. LEU A 1 95 ? -2.769 3.717 6.450 1.00 98.31 95 LEU A N 1
ATOM 743 C CA . LEU A 1 95 ? -3.704 4.679 7.046 1.00 98.31 95 LEU A CA 1
ATOM 744 C C . LEU A 1 95 ? -3.086 5.520 8.175 1.00 98.31 95 LEU A C 1
ATOM 746 O O . LEU A 1 95 ? -3.687 6.487 8.626 1.00 98.31 95 LEU A O 1
ATOM 750 N N . LEU A 1 96 ? -1.873 5.189 8.627 1.00 98.00 96 LEU A N 1
ATOM 751 C CA . LEU A 1 96 ? -1.096 5.986 9.585 1.00 98.00 96 LEU A CA 1
ATOM 752 C C . LEU A 1 96 ? 0.153 6.618 8.955 1.00 98.00 96 LEU A C 1
ATOM 754 O O . LEU A 1 96 ? 1.029 7.107 9.670 1.00 98.00 96 LEU A O 1
ATOM 758 N N . HIS A 1 97 ? 0.261 6.606 7.624 1.00 97.62 97 HIS A N 1
ATOM 759 C CA . HIS A 1 97 ? 1.373 7.232 6.914 1.00 97.62 97 HIS A CA 1
ATOM 760 C C . HIS A 1 97 ? 1.423 8.742 7.209 1.00 97.62 97 HIS A C 1
ATOM 762 O O . HIS A 1 97 ? 0.361 9.347 7.330 1.00 97.62 97 HIS A O 1
ATOM 768 N N . PRO A 1 98 ? 2.598 9.401 7.295 1.00 96.62 98 PRO A N 1
ATOM 769 C CA . PRO A 1 98 ? 2.682 10.843 7.564 1.00 96.62 98 PRO A CA 1
ATOM 770 C C . PRO A 1 98 ? 1.969 11.713 6.518 1.00 96.62 98 PRO A C 1
ATOM 772 O O . PRO A 1 98 ? 1.407 12.749 6.867 1.00 96.62 98 PRO A O 1
ATOM 775 N N . PHE A 1 99 ? 1.940 11.287 5.254 1.00 97.62 99 PHE A N 1
ATOM 776 C CA . PHE A 1 99 ? 1.302 12.042 4.171 1.00 97.62 99 PHE A CA 1
ATOM 777 C C . PHE A 1 99 ? -0.214 11.787 4.092 1.00 97.62 99 PHE A C 1
ATOM 779 O O . PHE A 1 99 ? -0.596 10.650 3.808 1.00 97.62 99 PHE A O 1
ATOM 786 N N . PRO A 1 100 ? -1.067 12.822 4.252 1.00 97.94 100 PRO A N 1
ATOM 787 C CA . PRO A 1 100 ? -2.528 12.699 4.174 1.00 97.94 100 PRO A CA 1
ATOM 788 C C . PRO A 1 100 ? -3.016 12.023 2.898 1.00 97.94 100 PRO A C 1
ATOM 790 O O . PRO A 1 100 ? -3.803 11.088 2.946 1.00 97.94 100 PRO A O 1
ATOM 793 N N . ARG A 1 101 ? -2.456 12.426 1.758 1.00 97.88 101 ARG A N 1
ATOM 794 C CA . ARG A 1 101 ? -2.837 11.903 0.446 1.00 97.88 101 ARG A CA 1
ATOM 795 C C . ARG A 1 101 ? -2.630 10.387 0.309 1.00 97.88 101 ARG A C 1
ATOM 797 O O . ARG A 1 101 ? -3.459 9.706 -0.278 1.00 97.88 101 ARG A O 1
ATOM 804 N N . VAL A 1 102 ? -1.575 9.846 0.924 1.00 98.12 102 VAL A N 1
ATOM 805 C CA . VAL A 1 102 ? -1.317 8.395 0.947 1.00 98.12 102 VAL A CA 1
ATOM 806 C C . VAL A 1 102 ? -2.346 7.669 1.815 1.00 98.12 102 VAL A C 1
ATOM 808 O O . VAL A 1 102 ? -2.786 6.585 1.443 1.00 98.12 102 VAL A O 1
ATOM 811 N N . ARG A 1 103 ? -2.761 8.272 2.940 1.00 98.44 103 ARG A N 1
ATOM 812 C CA . ARG A 1 103 ? -3.816 7.717 3.801 1.00 98.44 103 ARG A CA 1
ATOM 813 C C . ARG A 1 103 ? -5.152 7.668 3.063 1.00 98.44 103 ARG A C 1
ATOM 815 O O . ARG A 1 103 ? -5.757 6.605 3.015 1.00 98.44 103 ARG A O 1
ATOM 822 N N . SER A 1 104 ? -5.560 8.775 2.437 1.00 98.25 104 SER A N 1
ATOM 823 C CA . SER A 1 104 ? -6.802 8.851 1.656 1.00 98.25 104 SER A CA 1
ATOM 824 C C . SER A 1 104 ? -6.822 7.841 0.511 1.00 98.25 104 SER A C 1
ATOM 826 O O . SER A 1 104 ? -7.795 7.111 0.369 1.00 98.25 104 SER A O 1
ATOM 828 N N . SER A 1 105 ? -5.726 7.728 -0.250 1.00 97.94 105 SER A N 1
ATOM 829 C CA . SER A 1 105 ? -5.627 6.736 -1.325 1.00 97.94 105 SER A CA 1
ATOM 830 C C . SER A 1 105 ? -5.728 5.301 -0.791 1.00 97.94 105 SER A C 1
ATOM 832 O O . SER A 1 105 ? -6.468 4.488 -1.336 1.00 97.94 105 SER A O 1
ATOM 834 N N . ALA A 1 106 ? -5.032 4.976 0.305 1.00 98.19 106 ALA A N 1
ATOM 835 C CA . ALA A 1 106 ? -5.122 3.649 0.914 1.00 98.19 106 ALA A CA 1
ATOM 836 C C . ALA A 1 106 ? -6.537 3.331 1.422 1.00 98.19 106 ALA A C 1
ATOM 838 O O . ALA A 1 106 ? -6.990 2.199 1.264 1.00 98.19 106 ALA A O 1
ATOM 839 N N . ALA A 1 107 ? -7.226 4.312 2.004 1.00 98.44 107 ALA A N 1
ATOM 840 C CA . ALA A 1 107 ? -8.591 4.166 2.488 1.00 98.44 107 ALA A CA 1
ATOM 841 C C . ALA A 1 107 ? -9.602 3.936 1.362 1.00 98.44 107 ALA A C 1
ATOM 843 O O . ALA A 1 107 ? -10.427 3.033 1.468 1.00 98.44 107 ALA A O 1
ATOM 844 N N . GLU A 1 108 ? -9.495 4.692 0.268 1.00 97.88 108 GLU A N 1
ATOM 845 C CA . GLU A 1 108 ? -10.354 4.537 -0.909 1.00 97.88 108 GLU A CA 1
ATOM 846 C C . GLU A 1 108 ? -10.274 3.111 -1.461 1.00 97.88 108 GLU A C 1
ATOM 848 O O . GLU A 1 108 ? -11.293 2.438 -1.615 1.00 97.88 108 GLU A O 1
ATOM 853 N N . TYR A 1 109 ? -9.059 2.599 -1.673 1.00 97.38 109 TYR A N 1
ATOM 854 C CA . TYR A 1 109 ? -8.899 1.230 -2.154 1.00 97.38 109 TYR A CA 1
ATOM 855 C C . TYR A 1 109 ? -9.262 0.175 -1.106 1.00 97.38 109 TYR A C 1
ATOM 857 O O . TYR A 1 109 ? -9.749 -0.884 -1.488 1.00 97.38 109 TYR A O 1
ATOM 865 N N . LEU A 1 110 ? -9.057 0.434 0.193 1.00 97.25 110 LEU A N 1
ATOM 866 C CA . LEU A 1 110 ? -9.551 -0.456 1.248 1.00 97.25 110 LEU A CA 1
ATOM 867 C C . LEU A 1 110 ? -11.073 -0.576 1.186 1.00 97.25 110 LEU A C 1
ATOM 869 O O . LEU A 1 110 ? -11.570 -1.695 1.184 1.00 97.25 110 LEU A O 1
ATOM 873 N N . PHE A 1 111 ? -11.795 0.539 1.059 1.00 97.56 111 PHE A N 1
ATOM 874 C CA . PHE A 1 111 ? -13.246 0.526 0.883 1.00 97.56 111 PHE A CA 1
ATOM 875 C C . PHE A 1 111 ? -13.651 -0.287 -0.353 1.00 97.56 111 PHE A C 1
ATOM 877 O O . PHE A 1 111 ? -14.487 -1.175 -0.243 1.00 97.56 111 PHE A O 1
ATOM 884 N N . VAL A 1 112 ? -13.002 -0.078 -1.503 1.00 95.25 112 VAL A N 1
ATOM 885 C CA . VAL A 1 112 ? -13.317 -0.830 -2.733 1.00 95.25 112 VAL A CA 1
ATOM 886 C C . VAL A 1 112 ? -13.180 -2.348 -2.555 1.00 95.25 112 VAL A C 1
ATOM 888 O O . VAL A 1 112 ? -13.938 -3.100 -3.163 1.00 95.25 112 VAL A O 1
ATOM 891 N N . VAL A 1 113 ? -12.218 -2.819 -1.755 1.00 93.75 113 VAL A N 1
ATOM 892 C CA . VAL A 1 113 ? -11.919 -4.260 -1.637 1.00 93.75 113 VAL A CA 1
ATOM 893 C C . VAL A 1 113 ? -12.525 -4.934 -0.402 1.00 93.75 113 VAL A C 1
ATOM 895 O O . VAL A 1 113 ? -12.461 -6.165 -0.311 1.00 93.75 113 VAL A O 1
ATOM 898 N N . THR A 1 114 ? -13.083 -4.169 0.543 1.00 95.06 114 THR A N 1
ATOM 899 C CA . THR A 1 114 ? -13.682 -4.695 1.788 1.00 95.06 114 THR A CA 1
ATOM 900 C C . THR A 1 114 ? -15.072 -4.154 2.114 1.00 95.06 114 THR A C 1
ATOM 902 O O . THR A 1 114 ? -15.689 -4.655 3.044 1.00 95.06 114 THR A O 1
ATOM 905 N N . ASP A 1 115 ? -15.556 -3.134 1.401 1.00 95.69 115 ASP A N 1
ATOM 906 C CA . ASP A 1 115 ? -16.805 -2.411 1.691 1.00 95.69 115 ASP A CA 1
ATOM 907 C C . ASP A 1 115 ? -16.864 -1.811 3.114 1.00 95.69 115 ASP A C 1
ATOM 909 O O . ASP A 1 115 ? -17.925 -1.546 3.675 1.00 95.69 115 ASP A O 1
ATOM 913 N N . SER A 1 116 ? -15.703 -1.581 3.741 1.00 96.00 116 SER A N 1
ATOM 914 C CA . SER A 1 116 ? -15.651 -1.079 5.114 1.00 96.00 116 SER A CA 1
ATOM 915 C C . SER A 1 116 ? -16.112 0.376 5.224 1.00 96.00 116 SER A C 1
ATOM 917 O O . SER A 1 116 ? -15.464 1.296 4.718 1.00 96.00 116 SER A O 1
ATOM 919 N N . GLU A 1 117 ? -17.162 0.606 6.010 1.00 95.62 117 GLU A N 1
ATOM 920 C CA . GLU A 1 117 ? -17.679 1.955 6.271 1.00 95.62 117 GLU A CA 1
ATOM 921 C C . GLU A 1 117 ? -16.685 2.846 7.034 1.00 95.62 117 GLU A C 1
ATOM 923 O O . GLU A 1 117 ? -16.656 4.059 6.824 1.00 95.62 117 GLU A O 1
ATOM 928 N N . ILE A 1 118 ? -15.807 2.260 7.864 1.00 96.06 118 ILE A N 1
ATOM 929 C CA . ILE A 1 118 ? -14.722 3.016 8.515 1.00 96.06 118 ILE A CA 1
ATOM 930 C C . ILE A 1 118 ? -13.767 3.556 7.446 1.00 96.06 118 ILE A C 1
ATOM 932 O O . ILE A 1 118 ? -13.408 4.730 7.480 1.00 96.06 118 ILE A O 1
ATOM 936 N N . ALA A 1 119 ? -13.380 2.719 6.475 1.00 97.00 119 ALA A N 1
ATOM 937 C CA . ALA A 1 119 ? -12.526 3.141 5.365 1.00 97.00 119 ALA A CA 1
ATOM 938 C C . ALA A 1 119 ? -13.183 4.250 4.523 1.00 97.00 119 ALA A C 1
ATOM 940 O O . ALA A 1 119 ? -12.489 5.147 4.050 1.00 97.00 119 ALA A O 1
ATOM 941 N N . LYS A 1 120 ? -14.511 4.227 4.386 1.00 97.19 120 LYS A N 1
ATOM 942 C CA . LYS A 1 120 ? -15.270 5.171 3.562 1.00 97.19 120 LYS A CA 1
ATOM 943 C C . LYS A 1 120 ? -15.488 6.548 4.196 1.00 97.19 120 LYS A C 1
ATOM 945 O O . LYS A 1 120 ? -15.323 7.551 3.507 1.00 97.19 120 LYS A O 1
ATOM 950 N N . TYR A 1 121 ? -15.906 6.605 5.463 1.00 96.50 121 TYR A N 1
ATOM 951 C CA . TYR A 1 121 ? -16.437 7.844 6.057 1.00 96.50 121 TYR A CA 1
ATOM 952 C C . TYR A 1 121 ? -15.477 8.591 6.989 1.00 96.50 121 TYR A C 1
ATOM 954 O O . TYR A 1 121 ? -15.753 9.741 7.329 1.00 96.50 121 TYR A O 1
ATOM 962 N N . GLU A 1 122 ? -14.376 7.978 7.421 1.00 97.75 122 GLU A N 1
ATOM 963 C CA . GLU A 1 122 ? -13.412 8.644 8.300 1.00 97.75 122 GLU A CA 1
ATOM 964 C C . GLU A 1 122 ? -12.636 9.759 7.566 1.00 97.75 122 GLU A C 1
ATOM 966 O O . GLU A 1 122 ? -12.306 9.646 6.382 1.00 97.75 122 GLU A O 1
ATOM 971 N N . ASP A 1 123 ? -12.289 10.840 8.276 1.00 97.31 123 ASP A N 1
ATOM 972 C CA . ASP A 1 123 ? -11.445 11.907 7.728 1.00 97.31 123 ASP A CA 1
ATOM 973 C C . ASP A 1 123 ? -9.965 11.496 7.734 1.00 97.31 123 ASP A C 1
ATOM 975 O O . ASP A 1 123 ? -9.184 11.829 8.630 1.00 97.31 123 ASP A O 1
ATOM 979 N N . TRP A 1 124 ? -9.541 10.811 6.674 1.00 97.81 124 TRP A N 1
ATOM 980 C CA . TRP A 1 124 ? -8.155 10.364 6.506 1.00 97.81 124 TRP A CA 1
ATOM 981 C C . TRP A 1 124 ? -7.129 11.499 6.357 1.00 97.81 124 TRP A C 1
ATOM 983 O O . TRP A 1 124 ? -5.917 11.237 6.365 1.00 97.81 124 TRP A O 1
ATOM 993 N N . SER A 1 125 ? -7.565 12.761 6.273 1.00 96.50 125 SER A N 1
ATOM 994 C CA . SER A 1 125 ? -6.661 13.911 6.322 1.00 96.50 125 SER A CA 1
ATOM 995 C C . SER A 1 125 ? -6.174 14.231 7.743 1.00 96.50 125 SER A C 1
ATOM 997 O O . SER A 1 125 ? -5.090 14.809 7.893 1.00 96.50 125 SER A O 1
ATOM 999 N N . ALA A 1 126 ? -6.882 13.755 8.776 1.00 97.62 126 ALA A N 1
ATOM 1000 C CA . ALA A 1 126 ? -6.542 13.945 10.184 1.00 97.62 126 ALA A CA 1
ATOM 1001 C C . ALA A 1 126 ? -5.167 13.363 10.561 1.00 97.62 126 ALA A C 1
ATOM 1003 O O . ALA A 1 126 ? -4.559 12.568 9.836 1.00 97.62 126 ALA A O 1
ATOM 1004 N N . SER A 1 127 ? -4.632 13.772 11.717 1.00 97.56 127 SER A N 1
ATOM 1005 C CA . SER A 1 127 ? -3.306 13.317 12.149 1.00 97.56 127 SER A CA 1
ATOM 1006 C C . SER A 1 127 ? -3.288 11.809 12.464 1.00 97.56 127 SER A C 1
ATOM 1008 O O . SER A 1 127 ? -4.269 11.280 12.993 1.00 97.56 127 SER A O 1
ATOM 1010 N N . PRO A 1 128 ? -2.157 11.098 12.264 1.00 97.50 128 PRO A N 1
ATOM 1011 C CA . PRO A 1 128 ? -2.063 9.669 12.587 1.00 97.50 128 PRO A CA 1
ATOM 1012 C C . PRO A 1 128 ? -2.430 9.327 14.039 1.00 97.50 128 PRO A C 1
ATOM 1014 O O . PRO A 1 128 ? -2.940 8.246 14.319 1.00 97.50 128 PRO A O 1
ATOM 1017 N N . LYS A 1 129 ? -2.203 10.254 14.980 1.00 97.56 129 LYS A N 1
ATOM 1018 C CA . LYS A 1 129 ? -2.582 10.071 16.387 1.00 97.56 129 LYS A CA 1
ATOM 1019 C C . LYS A 1 129 ? -4.102 9.996 16.562 1.00 97.56 129 LYS A C 1
ATOM 1021 O O . LYS A 1 129 ? -4.569 9.172 17.340 1.00 97.56 129 LYS A O 1
ATOM 1026 N N . GLN A 1 130 ? -4.849 10.837 15.845 1.00 97.69 130 GLN A N 1
ATOM 1027 C CA . GLN A 1 130 ? -6.315 10.843 15.872 1.00 97.69 130 GLN A CA 1
ATOM 1028 C C . GLN A 1 130 ? -6.897 9.625 15.151 1.00 97.69 130 GLN A C 1
ATOM 1030 O O . GLN A 1 130 ? -7.881 9.068 15.615 1.00 97.69 130 GLN A O 1
ATOM 1035 N N . LEU A 1 131 ? -6.248 9.173 14.075 1.00 98.19 131 LEU A N 1
ATOM 1036 C CA . LEU A 1 131 ? -6.699 8.034 13.268 1.00 98.19 131 LEU A CA 1
ATOM 1037 C C . LEU A 1 131 ? -6.401 6.665 13.898 1.00 98.19 131 LEU A C 1
ATOM 1039 O O . LEU A 1 131 ? -7.007 5.663 13.520 1.00 98.19 131 LEU A O 1
ATOM 1043 N N . LYS A 1 132 ? -5.476 6.590 14.865 1.00 97.81 132 LYS A N 1
ATOM 1044 C CA . LYS A 1 132 ? -5.030 5.322 15.468 1.00 97.81 132 LYS A CA 1
ATOM 1045 C C . LYS A 1 132 ? -6.172 4.419 15.968 1.00 97.81 132 LYS A C 1
ATOM 1047 O O . LYS A 1 132 ? -6.109 3.233 15.647 1.00 97.81 132 LYS A O 1
ATOM 1052 N N . PRO A 1 133 ? -7.194 4.920 16.691 1.00 97.94 133 PRO A N 1
ATOM 1053 C CA . PRO A 1 133 ? -8.303 4.086 17.150 1.00 97.94 133 PRO A CA 1
ATOM 1054 C C . PRO A 1 133 ? -9.079 3.446 15.993 1.00 97.94 133 PRO A C 1
ATOM 1056 O O . PRO A 1 133 ? -9.350 2.251 16.028 1.00 97.94 133 PRO A O 1
ATOM 1059 N N . GLN A 1 134 ? -9.357 4.201 14.926 1.00 97.69 134 GLN A N 1
ATOM 1060 C CA . GLN A 1 134 ? -10.103 3.691 13.769 1.00 97.69 134 GLN A CA 1
ATOM 1061 C C . GLN A 1 134 ? -9.310 2.659 12.979 1.00 97.69 134 GLN A C 1
ATOM 1063 O O . GLN A 1 134 ? -9.843 1.637 12.552 1.00 97.69 134 GLN A O 1
ATOM 1068 N N . VAL A 1 135 ? -8.003 2.880 12.852 1.00 97.38 135 VAL A N 1
ATOM 1069 C CA . VAL A 1 135 ? -7.097 1.907 12.242 1.00 97.38 135 VAL A CA 1
ATOM 1070 C C . VAL A 1 135 ? -7.027 0.613 13.058 1.00 97.38 135 VAL A C 1
ATOM 1072 O O . VAL A 1 135 ? -6.869 -0.461 12.482 1.00 97.38 135 VAL A O 1
ATOM 1075 N N . ASP A 1 136 ? -7.135 0.679 14.385 1.00 97.06 136 ASP A N 1
ATOM 1076 C CA . ASP A 1 136 ? -7.181 -0.524 15.219 1.00 97.06 136 ASP A CA 1
ATOM 1077 C C . ASP A 1 136 ? -8.532 -1.243 15.121 1.00 97.06 136 ASP A C 1
ATOM 1079 O O . ASP A 1 136 ? -8.539 -2.465 14.985 1.00 97.06 136 ASP A O 1
ATOM 1083 N N . ASN A 1 137 ? -9.645 -0.506 15.067 1.00 96.06 137 ASN A N 1
ATOM 1084 C CA . ASN A 1 137 ? -10.973 -1.069 14.799 1.00 96.06 137 ASN A CA 1
ATOM 1085 C C . ASN A 1 137 ? -11.013 -1.811 13.452 1.00 96.06 137 ASN A C 1
ATOM 1087 O O . ASN A 1 137 ? -11.493 -2.940 13.391 1.00 96.06 137 ASN A O 1
ATOM 1091 N N . LEU A 1 138 ? -10.423 -1.228 12.400 1.00 95.62 138 LEU A N 1
ATOM 1092 C CA . LEU A 1 138 ? -10.283 -1.865 11.083 1.00 95.62 138 LEU A CA 1
ATOM 1093 C C . LEU A 1 138 ? -9.472 -3.166 11.126 1.00 95.62 138 LEU A C 1
ATOM 1095 O O . LEU A 1 138 ? -9.785 -4.130 10.434 1.00 95.62 138 LEU A O 1
ATOM 1099 N N . LYS A 1 139 ? -8.402 -3.227 11.928 1.00 94.25 139 LYS A N 1
ATOM 1100 C CA . LYS A 1 139 ? -7.631 -4.476 12.071 1.00 94.25 139 LYS A CA 1
ATOM 1101 C C . LYS A 1 139 ? -8.457 -5.564 12.736 1.00 94.25 139 LYS A C 1
ATOM 1103 O O . LYS A 1 139 ? -8.315 -6.726 12.366 1.00 94.25 139 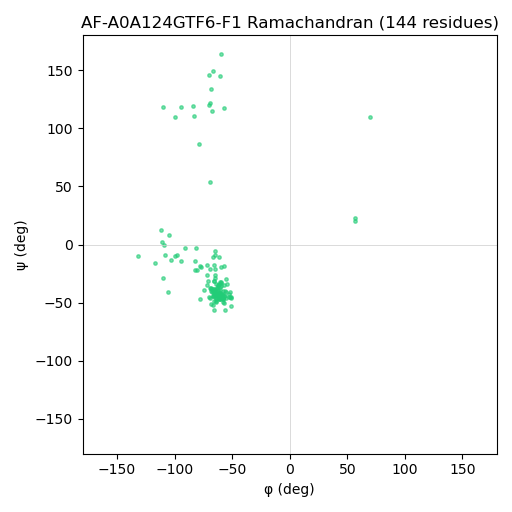LYS A O 1
ATOM 1108 N N . ILE A 1 140 ? -9.272 -5.193 13.722 1.00 93.25 140 ILE A N 1
ATOM 1109 C CA . ILE A 1 140 ? -10.156 -6.130 14.410 1.00 93.25 140 ILE A CA 1
ATOM 1110 C C . ILE A 1 140 ? -11.205 -6.649 13.427 1.00 93.25 140 ILE A C 1
ATOM 1112 O O . ILE A 1 140 ? -11.329 -7.862 13.312 1.00 93.25 140 ILE A O 1
ATOM 1116 N N . SER A 1 141 ? -11.878 -5.780 12.661 1.00 90.50 141 SER A N 1
ATOM 1117 C CA . SER A 1 141 ? -12.892 -6.217 11.688 1.00 90.50 141 SER A CA 1
ATOM 1118 C C . SER A 1 141 ? -12.322 -7.190 10.656 1.00 90.50 141 SER A C 1
ATOM 1120 O O . SER A 1 141 ? -12.869 -8.270 10.477 1.00 90.50 141 SER A O 1
ATOM 1122 N N . PHE A 1 142 ? -11.158 -6.890 10.071 1.00 87.88 142 PHE A N 1
ATOM 1123 C CA . PHE A 1 142 ? -10.536 -7.786 9.087 1.00 87.88 142 PHE A CA 1
ATOM 1124 C C . PHE A 1 142 ? -10.002 -9.091 9.686 1.00 87.88 142 PHE A C 1
ATOM 1126 O O . PHE A 1 142 ? -9.824 -10.057 8.957 1.00 87.88 14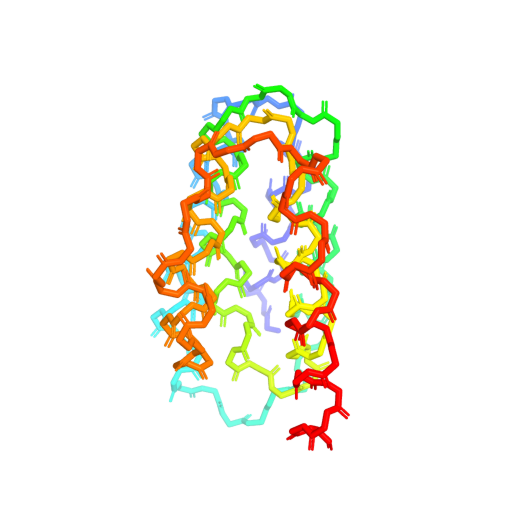2 PHE A O 1
ATOM 1133 N N . SER A 1 143 ? -9.744 -9.140 10.996 1.00 80.50 143 SER A N 1
ATOM 1134 C CA . SER A 1 143 ? -9.353 -10.385 11.676 1.00 80.50 143 SER A CA 1
ATOM 1135 C C . SER A 1 143 ? -10.555 -11.260 12.045 1.00 80.50 143 SER A C 1
ATOM 1137 O O . SER A 1 143 ? -10.360 -12.406 12.427 1.00 80.50 143 SER A O 1
ATOM 1139 N N . LEU A 1 144 ? -11.774 -10.711 12.000 1.00 58.78 144 LEU A N 1
ATOM 1140 C CA . LEU A 1 144 ? -13.023 -11.430 12.268 1.00 58.78 144 LEU A CA 1
ATOM 1141 C C . LEU A 1 144 ? -13.678 -11.970 10.983 1.00 58.78 144 LEU A C 1
ATOM 1143 O O . LEU A 1 144 ? -14.585 -12.790 11.074 1.00 58.78 144 LEU A O 1
ATOM 1147 N N . GLU A 1 145 ? -13.239 -11.501 9.812 1.00 56.97 145 GLU A N 1
ATOM 1148 C CA . GLU A 1 145 ? -13.770 -11.875 8.491 1.00 56.97 145 GLU A CA 1
ATOM 1149 C C . GLU A 1 145 ? -12.956 -12.967 7.768 1.00 56.97 145 GLU A C 1
ATOM 1151 O O . GLU A 1 145 ? -13.402 -13.452 6.727 1.00 56.97 145 GLU A O 1
ATOM 1156 N N . GLY A 1 146 ? -11.779 -13.338 8.289 1.00 51.25 146 GLY A N 1
ATOM 1157 C CA . GLY A 1 146 ? -10.909 -14.400 7.757 1.00 51.25 146 GLY A CA 1
ATOM 1158 C C . GLY A 1 146 ? -10.950 -15.667 8.599 1.00 51.25 146 GLY A C 1
ATOM 1159 O O . GLY A 1 146 ? -10.830 -16.760 8.003 1.00 51.25 146 GLY A O 1
#

Solvent-accessible surface area (backbone atoms only — not comparable to full-atom values): 8075 Å² total; per-residue (Å²): 105,70,68,62,49,52,52,48,47,56,44,67,78,31,42,87,42,68,88,49,30,34,59,48,39,39,52,49,17,54,50,46,57,74,43,58,92,74,59,85,72,78,71,62,68,56,57,60,53,44,56,53,50,48,55,58,54,42,60,89,57,85,52,63,68,44,47,49,25,43,44,48,31,39,50,40,47,42,77,30,75,88,40,19,68,64,34,50,57,51,42,56,55,34,53,52,43,93,50,37,69,51,10,41,54,28,23,53,44,45,19,76,77,67,70,38,63,68,43,65,71,56,73,45,71,57,56,46,80,75,43,45,65,58,50,50,51,51,53,51,55,61,65,74,76,113

Foldseek 3Di:
DVVLVVLLVQLQVCLVDPVRNLVSLLVLLVCLQVPVVPDDALPDCSLVSVLVSLCVSCPVNPDLSSLLSSLSNLLSSCSRPVCVLVSLVVLLVQLQPQDLSSNLSSLVSNCVSPVDPLSVPDRSSDHSVVCVVSSVVSNVVVVVVD

Secondary structure (DSSP, 8-state):
-HHHHHHHHHHHHHTT-HHHHHHHHHHHHHHHHHHGGG-SSS--HHHHHHHHHHHHHTTT---HHHHHHHHHHHHHHTTSHHHHHHHHHHHHHHTT-SSHHHHHHHHHHHHHHH--HHHHHS-TTS-HHHHHHHHHHHHHHHHH--

Mean predicted aligned error: 4.77 Å

Sequence (146 aa):
MVFLQDISTVLSDNLHDDRFAIPAVEFVAFLIDSYIPVIPEGLDPSFRKLFTLVQKAHFRSANIARLEAAVKVYAALSRIDSLRDGVLKKMTGLLLHPFPRVRSSAAEYLFVVTDSEIAKYEDWSASPKQLKPQVDNLKISFSLEG

InterPro domains:
  IPR016024 Armadillo-type fold [SSF48371] (3-115)
  IPR022577 Tubulin-folding cofactor D, C-terminal domain [PF12612] (3-66)

Radius of gyration: 14.98 Å; Cα contacts (8 Å, |Δi|>4): 164; chains: 1; bounding box: 34×35×35 Å